Protein AF-A0A3B8M1T8-F1 (afdb_monomer)

Structure (mmCIF, N/CA/C/O backbone):
data_AF-A0A3B8M1T8-F1
#
_entry.id   AF-A0A3B8M1T8-F1
#
loop_
_atom_site.group_PDB
_atom_site.id
_atom_site.type_symbol
_atom_site.label_atom_id
_atom_site.label_alt_id
_atom_site.label_comp_id
_atom_site.label_asym_id
_atom_site.label_entity_id
_atom_site.label_seq_id
_atom_site.pdbx_PDB_ins_code
_atom_site.Cartn_x
_atom_site.Cartn_y
_atom_site.Cartn_z
_atom_site.occupancy
_atom_site.B_iso_or_equiv
_atom_site.auth_seq_id
_atom_site.auth_comp_id
_atom_site.auth_asym_id
_atom_site.auth_atom_id
_atom_site.pdbx_PDB_model_num
ATOM 1 N N . MET A 1 1 ? -11.636 -14.571 13.998 1.00 61.06 1 MET A N 1
ATOM 2 C CA . MET A 1 1 ? -11.343 -14.311 12.572 1.00 61.06 1 MET A CA 1
ATOM 3 C C . MET A 1 1 ? -11.255 -12.801 12.410 1.00 61.06 1 MET A C 1
ATOM 5 O O . MET A 1 1 ? -12.157 -12.134 12.899 1.00 61.06 1 MET A O 1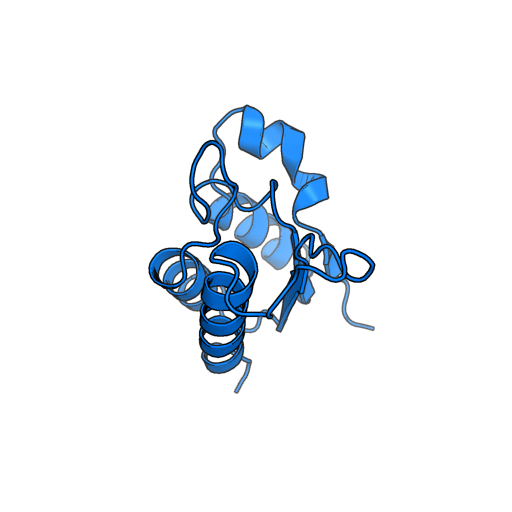
ATOM 9 N N . ARG A 1 2 ? -10.166 -12.255 11.854 1.00 82.12 2 ARG A N 1
ATOM 10 C CA . ARG A 1 2 ? -10.067 -10.812 11.571 1.00 82.12 2 ARG A CA 1
ATOM 11 C C . ARG A 1 2 ? -10.676 -10.559 10.194 1.00 82.12 2 ARG A C 1
ATOM 13 O O . ARG A 1 2 ? -10.279 -11.225 9.243 1.00 82.12 2 ARG A O 1
ATOM 20 N N . ALA A 1 3 ? -11.658 -9.667 10.106 1.00 91.31 3 ALA A N 1
ATOM 21 C CA . ALA A 1 3 ? -12.220 -9.269 8.821 1.00 91.31 3 ALA A CA 1
ATOM 22 C C . ALA A 1 3 ? -11.220 -8.364 8.094 1.00 91.31 3 ALA A C 1
ATOM 24 O O . ALA A 1 3 ? -10.653 -7.452 8.707 1.00 91.31 3 ALA A O 1
ATOM 25 N N . GLY A 1 4 ? -11.013 -8.635 6.806 1.00 95.25 4 GLY A N 1
ATOM 26 C CA . GLY A 1 4 ? -10.151 -7.841 5.943 1.00 95.25 4 GLY A CA 1
ATOM 27 C C . GLY A 1 4 ? -10.897 -7.248 4.757 1.00 95.25 4 GLY A C 1
ATOM 28 O O . GLY A 1 4 ? -11.968 -7.734 4.390 1.00 95.25 4 GLY A O 1
ATOM 29 N N . ILE A 1 5 ? -10.333 -6.191 4.182 1.00 97.12 5 ILE A N 1
ATOM 30 C CA . ILE A 1 5 ? -10.823 -5.554 2.959 1.00 97.12 5 ILE A CA 1
ATOM 31 C C . ILE A 1 5 ? -9.646 -5.215 2.044 1.00 97.12 5 ILE A C 1
ATOM 33 O O . ILE A 1 5 ? -8.541 -4.935 2.509 1.00 97.12 5 ILE A O 1
ATOM 37 N N . VAL A 1 6 ? -9.893 -5.262 0.739 1.00 98.06 6 VAL A N 1
ATOM 38 C CA . VAL A 1 6 ? -8.912 -4.942 -0.299 1.00 98.06 6 VAL A CA 1
ATOM 39 C C . VAL A 1 6 ? -9.215 -3.549 -0.847 1.00 98.06 6 VAL A C 1
ATOM 41 O O . VAL A 1 6 ? -10.380 -3.213 -1.072 1.00 98.06 6 VAL A O 1
ATOM 44 N N . SER A 1 7 ? -8.192 -2.728 -1.086 1.00 98.06 7 SER A N 1
ATOM 45 C CA . SER A 1 7 ? -8.379 -1.325 -1.485 1.00 98.06 7 SER A CA 1
ATOM 46 C C . SER A 1 7 ? -9.092 -1.151 -2.833 1.00 98.06 7 SER A C 1
ATOM 48 O O . SER A 1 7 ? -9.706 -0.112 -3.074 1.00 98.06 7 SER A O 1
ATOM 50 N N . ASN A 1 8 ? -9.119 -2.178 -3.690 1.00 97.38 8 ASN A N 1
ATOM 51 C CA . ASN A 1 8 ? -9.902 -2.154 -4.930 1.00 97.38 8 ASN A CA 1
ATOM 52 C C . ASN A 1 8 ? -11.421 -2.097 -4.704 1.00 97.38 8 ASN A C 1
ATOM 54 O O . ASN A 1 8 ? -12.141 -1.618 -5.580 1.00 97.38 8 ASN A O 1
ATOM 58 N N . CYS A 1 9 ? -11.920 -2.504 -3.533 1.00 97.56 9 CYS A N 1
ATOM 59 C CA . CYS A 1 9 ? -13.317 -2.302 -3.153 1.00 97.56 9 CYS A CA 1
ATOM 60 C C . CYS A 1 9 ? -13.688 -0.813 -3.072 1.00 97.56 9 CYS A C 1
ATOM 62 O O . CYS A 1 9 ? -14.869 -0.482 -3.143 1.00 97.56 9 CYS A O 1
ATOM 64 N N . PHE A 1 10 ? -12.698 0.077 -2.949 1.00 97.62 10 PHE A N 1
ATOM 65 C CA . PHE A 1 10 ? -12.897 1.521 -2.883 1.00 97.62 10 PHE A CA 1
ATOM 66 C C . PHE A 1 10 ? -12.687 2.238 -4.220 1.00 97.62 10 PHE A C 1
ATOM 68 O O . PHE A 1 10 ? -12.705 3.468 -4.255 1.00 97.62 10 PHE A O 1
ATOM 75 N N . LYS A 1 11 ? -12.475 1.512 -5.328 1.00 96.81 11 LYS A N 1
ATOM 76 C CA . LYS A 1 11 ? -12.056 2.122 -6.601 1.00 96.81 11 LYS A CA 1
ATOM 77 C C . LYS A 1 11 ? -12.990 3.238 -7.068 1.00 96.81 11 LYS A C 1
ATOM 79 O O . LYS A 1 11 ? -12.516 4.301 -7.444 1.00 96.81 11 LYS A O 1
ATOM 84 N N . SER A 1 12 ? -14.305 3.040 -6.974 1.00 97.56 12 SER A N 1
ATOM 85 C CA . SER A 1 12 ? -15.283 4.070 -7.349 1.00 97.56 12 SER A CA 1
ATOM 86 C C . SER A 1 12 ? -15.191 5.345 -6.504 1.00 97.56 12 SER A C 1
ATOM 88 O O . SER A 1 12 ? -15.427 6.431 -7.017 1.00 97.56 12 SER A O 1
ATOM 90 N N . GLN A 1 13 ? -14.860 5.224 -5.218 1.00 98.12 13 GLN A N 1
ATOM 91 C CA . GLN A 1 13 ? -14.726 6.350 -4.295 1.00 98.12 13 GLN A CA 1
ATOM 92 C C . GLN A 1 13 ? -13.402 7.080 -4.523 1.00 98.12 13 GLN A C 1
ATOM 94 O O . GLN A 1 13 ? -13.383 8.307 -4.563 1.00 98.12 13 GLN A O 1
ATOM 99 N N . LEU A 1 14 ? -12.320 6.328 -4.749 1.00 97.12 14 LEU A N 1
ATOM 100 C CA . LEU A 1 14 ? -11.023 6.880 -5.145 1.00 97.12 14 LEU A CA 1
ATOM 101 C C . LEU A 1 14 ? -11.145 7.668 -6.459 1.00 97.12 14 LEU A C 1
ATOM 103 O O . LEU A 1 14 ? -10.665 8.794 -6.548 1.00 97.12 14 LEU A O 1
ATOM 107 N N . ASP A 1 15 ? -11.871 7.130 -7.444 1.00 95.38 15 ASP A N 1
ATOM 108 C CA . ASP A 1 15 ? -12.133 7.806 -8.723 1.00 95.38 15 ASP A CA 1
ATOM 109 C C . ASP A 1 15 ? -13.017 9.051 -8.573 1.00 95.38 15 ASP A C 1
ATOM 111 O O . ASP A 1 15 ? -12.922 9.983 -9.371 1.00 95.38 15 ASP A O 1
ATOM 115 N N . ALA A 1 16 ? -13.854 9.091 -7.534 1.00 96.81 16 ALA A N 1
ATOM 116 C CA . ALA A 1 16 ? -14.635 10.266 -7.158 1.00 96.81 16 ALA A CA 1
ATOM 117 C C . ALA A 1 16 ? -13.831 11.294 -6.330 1.00 96.81 16 ALA A C 1
ATOM 119 O O . ALA A 1 16 ? -14.369 12.347 -5.986 1.00 96.81 16 ALA A O 1
ATOM 120 N N . GLY A 1 17 ? -12.558 11.014 -6.025 1.00 95.50 17 GLY A N 1
ATOM 121 C CA . GLY A 1 17 ? -11.657 11.906 -5.294 1.00 95.50 17 GLY A CA 1
ATOM 122 C C . GLY A 1 17 ? -11.677 11.747 -3.770 1.00 95.50 17 GLY A C 1
ATOM 123 O O . GLY A 1 17 ? -11.113 12.592 -3.074 1.00 95.50 17 GLY A O 1
ATOM 124 N N . GLU A 1 18 ? -12.306 10.701 -3.225 1.00 97.31 18 GLU A N 1
ATOM 125 C CA . GLU A 1 18 ? -12.156 10.381 -1.800 1.00 97.31 18 GLU A CA 1
ATOM 126 C C . GLU A 1 18 ? -10.725 9.907 -1.503 1.00 97.31 18 GLU A C 1
ATOM 128 O O . GLU A 1 18 ? -10.119 9.176 -2.287 1.00 97.31 18 GLU A O 1
ATOM 133 N N . SER A 1 19 ? -10.178 10.293 -0.347 1.00 96.06 19 SER A N 1
ATOM 134 C CA . SER A 1 19 ? -8.843 9.849 0.061 1.00 96.06 19 SER A CA 1
ATOM 135 C C . SER A 1 19 ? -8.858 8.415 0.585 1.00 96.06 19 SER A C 1
ATOM 137 O O . SER A 1 19 ? -9.784 7.993 1.287 1.00 96.06 19 SER A O 1
ATOM 139 N N . LEU A 1 20 ? -7.779 7.676 0.313 1.00 96.50 20 LEU A N 1
ATOM 140 C CA . LEU A 1 20 ? -7.622 6.301 0.785 1.00 96.50 20 LEU A CA 1
ATOM 141 C C . LEU A 1 20 ? -7.663 6.213 2.322 1.00 96.50 20 LEU A C 1
ATOM 143 O O . LEU A 1 20 ? -8.305 5.318 2.869 1.00 96.50 20 LEU A O 1
ATOM 147 N N . ALA A 1 21 ? -7.057 7.177 3.021 1.00 95.38 21 ALA A N 1
ATOM 148 C CA . ALA A 1 21 ? -7.079 7.246 4.483 1.00 95.38 21 ALA A CA 1
ATOM 149 C C . ALA A 1 21 ? -8.504 7.366 5.054 1.00 95.38 21 ALA A C 1
ATOM 151 O O . ALA A 1 21 ? -8.845 6.676 6.013 1.00 95.38 21 ALA A O 1
ATOM 152 N N . SER A 1 22 ? -9.368 8.184 4.439 1.00 95.75 22 SER A N 1
ATOM 153 C CA . SER A 1 22 ? -10.773 8.318 4.856 1.00 95.75 22 SER A CA 1
ATOM 154 C C . SER A 1 22 ? -11.537 6.998 4.696 1.00 95.75 22 SER A C 1
ATOM 156 O O . SER A 1 22 ? -12.272 6.567 5.588 1.00 95.75 22 SER A O 1
ATOM 158 N N . LEU A 1 23 ? -11.326 6.317 3.568 1.00 97.44 23 LEU A N 1
ATOM 159 C CA . LEU A 1 23 ? -11.977 5.047 3.245 1.00 97.44 23 LEU A CA 1
ATOM 160 C C . LEU A 1 23 ? -11.546 3.926 4.195 1.00 97.44 23 LEU A C 1
ATOM 162 O O . LEU A 1 23 ? -12.393 3.193 4.711 1.00 97.44 23 LEU A O 1
ATOM 166 N N . ILE A 1 24 ? -10.248 3.837 4.489 1.00 96.31 24 ILE A N 1
ATOM 167 C CA . ILE A 1 24 ? -9.716 2.882 5.462 1.00 96.31 24 ILE A CA 1
ATOM 168 C C . ILE A 1 24 ? -10.210 3.218 6.868 1.00 96.31 24 ILE A C 1
ATOM 170 O O . ILE A 1 24 ? -10.668 2.314 7.558 1.00 96.31 24 ILE A O 1
ATOM 174 N N . GLY A 1 25 ? -10.233 4.491 7.272 1.00 95.19 25 GLY A N 1
ATOM 175 C CA . GLY A 1 25 ? -10.791 4.912 8.562 1.00 95.19 25 GLY A CA 1
ATOM 176 C C . GLY A 1 25 ? -12.259 4.504 8.750 1.00 95.19 25 GLY A C 1
ATOM 177 O O . GLY A 1 25 ? -12.675 4.090 9.832 1.00 95.19 25 GLY A O 1
ATOM 178 N N . ARG A 1 26 ? -13.061 4.543 7.680 1.00 96.12 26 ARG A N 1
ATOM 179 C CA . ARG A 1 26 ? -14.439 4.023 7.699 1.00 96.12 26 ARG A CA 1
ATOM 180 C C . ARG A 1 26 ? -14.472 2.499 7.810 1.00 96.12 26 ARG A C 1
ATOM 182 O O . ARG A 1 26 ? -15.285 1.968 8.562 1.00 96.12 26 ARG A O 1
ATOM 189 N N . ALA A 1 27 ? -13.599 1.793 7.095 1.00 95.69 27 ALA A N 1
ATOM 190 C CA . ALA A 1 27 ? -13.504 0.339 7.191 1.00 95.69 27 ALA A CA 1
ATOM 191 C C . ALA A 1 27 ? -13.077 -0.110 8.601 1.00 95.69 27 ALA A C 1
ATOM 193 O O . ALA A 1 27 ? -13.690 -1.009 9.179 1.00 95.69 27 ALA A O 1
ATOM 194 N N . THR A 1 28 ? -12.097 0.552 9.211 1.00 94.44 28 THR A N 1
ATOM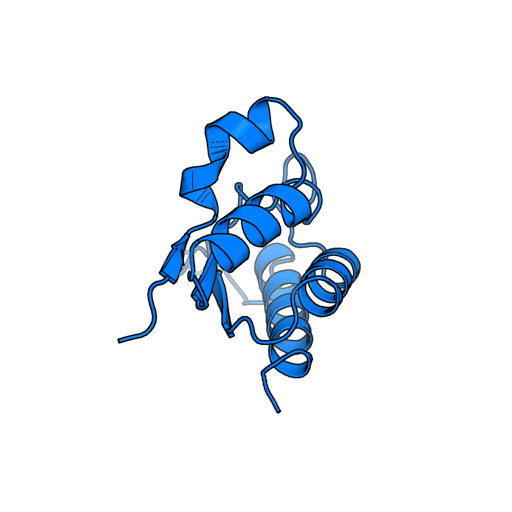 195 C CA . THR A 1 28 ? -11.667 0.242 10.581 1.00 94.44 28 THR A CA 1
ATOM 196 C C . THR A 1 28 ? -12.770 0.523 11.598 1.00 94.44 28 THR A C 1
ATOM 198 O O . THR A 1 28 ? -13.010 -0.311 12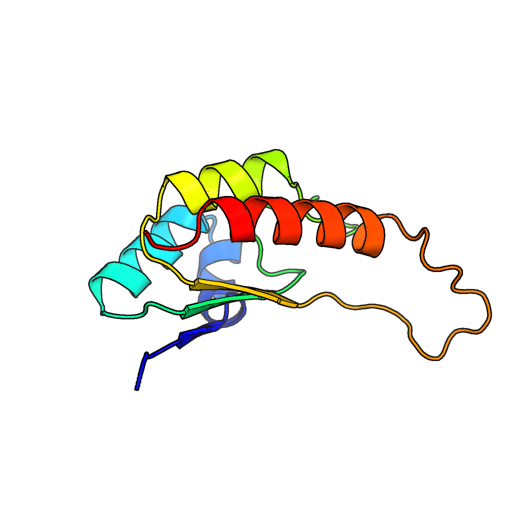.470 1.00 94.44 28 THR A O 1
ATOM 201 N N . ALA A 1 29 ? -13.539 1.606 11.429 1.00 94.19 29 ALA A N 1
ATOM 202 C CA . ALA A 1 29 ? -14.736 1.872 12.233 1.00 94.19 29 ALA A CA 1
ATOM 203 C C . ALA A 1 29 ? -15.825 0.786 12.085 1.00 94.19 29 ALA A C 1
ATOM 205 O O . ALA A 1 29 ? -16.593 0.548 13.016 1.00 94.19 29 ALA A O 1
ATOM 206 N N . CYS A 1 30 ? -15.874 0.088 10.946 1.00 94.19 30 CYS A N 1
ATOM 207 C CA . CYS A 1 30 ? -16.741 -1.073 10.722 1.00 94.19 30 CYS A CA 1
ATOM 208 C C . CYS A 1 30 ? -16.143 -2.408 11.215 1.00 94.19 30 CYS A C 1
ATOM 210 O O . CYS A 1 30 ? -16.765 -3.454 11.032 1.00 94.19 30 CYS A O 1
ATOM 212 N N . GLY A 1 31 ? -14.964 -2.396 11.846 1.00 94.12 31 GLY A N 1
ATOM 213 C CA . GLY A 1 31 ? -14.320 -3.578 12.425 1.00 94.12 31 GLY A CA 1
ATOM 214 C C . GLY A 1 31 ? -13.358 -4.324 11.493 1.00 94.12 31 GLY A C 1
ATOM 215 O O . GLY A 1 31 ? -12.872 -5.400 11.858 1.00 94.12 31 GLY A O 1
ATOM 216 N N . PHE A 1 32 ? -13.050 -3.781 10.312 1.00 95.75 32 PHE A N 1
ATOM 217 C CA . PHE A 1 32 ? -11.997 -4.330 9.455 1.00 95.75 32 PHE A CA 1
ATOM 218 C C . PHE A 1 32 ? -10.622 -3.991 10.043 1.00 95.75 32 PHE A C 1
ATOM 220 O O . PHE A 1 32 ? -10.324 -2.838 10.327 1.00 95.75 32 PHE A O 1
ATOM 227 N N . SER A 1 33 ? -9.780 -5.003 10.245 1.00 93.75 33 SER A N 1
ATOM 228 C CA . SER A 1 33 ? -8.457 -4.853 10.889 1.00 93.75 33 SER A CA 1
ATOM 229 C C . SER A 1 33 ? -7.305 -5.375 10.032 1.00 93.75 33 SER A C 1
ATOM 231 O O . SER A 1 33 ? -6.152 -5.340 10.456 1.00 93.75 33 SER A O 1
ATOM 233 N N . VAL A 1 34 ? -7.611 -5.862 8.829 1.00 95.81 34 VAL A N 1
ATOM 234 C CA . VAL A 1 34 ? -6.638 -6.298 7.826 1.00 95.81 34 VAL A CA 1
ATOM 235 C C . VAL A 1 34 ? -6.937 -5.545 6.534 1.00 95.81 34 VAL A C 1
ATOM 237 O O . VAL A 1 34 ? -8.058 -5.622 6.033 1.00 95.81 34 VAL A O 1
ATOM 240 N N . ILE A 1 35 ? -5.966 -4.805 6.010 1.00 96.94 35 ILE A N 1
ATOM 241 C CA . ILE A 1 35 ? -6.118 -4.013 4.790 1.00 96.94 35 ILE A CA 1
ATOM 242 C C . ILE A 1 35 ? -5.082 -4.483 3.773 1.00 96.94 35 ILE A C 1
ATOM 244 O O . ILE A 1 35 ? -3.883 -4.313 3.984 1.00 96.94 35 ILE A O 1
ATOM 248 N N . GLU A 1 36 ? -5.553 -5.056 2.666 1.00 97.56 36 GLU A N 1
ATOM 249 C CA . GLU A 1 36 ? -4.715 -5.303 1.491 1.00 97.56 36 GLU A CA 1
ATOM 250 C C . GLU A 1 36 ? -4.754 -4.062 0.599 1.00 97.56 36 GLU A C 1
ATOM 252 O O . GLU A 1 36 ? -5.796 -3.685 0.057 1.00 97.56 36 GLU A O 1
ATOM 257 N N . LEU A 1 37 ? -3.605 -3.423 0.440 1.00 97.88 37 LEU A N 1
ATOM 258 C CA . LEU A 1 37 ? -3.389 -2.335 -0.495 1.00 97.88 37 LEU A CA 1
ATOM 259 C C . LEU A 1 37 ? -3.060 -2.919 -1.867 1.00 97.88 37 LEU A C 1
ATOM 261 O O . LEU A 1 37 ? -2.125 -3.700 -2.005 1.00 97.88 37 LEU A O 1
ATOM 265 N N . ARG A 1 38 ? -3.821 -2.550 -2.896 1.00 97.75 38 ARG A N 1
ATOM 266 C CA . ARG A 1 38 ? -3.632 -3.044 -4.262 1.00 97.75 38 ARG A CA 1
ATOM 267 C C . ARG A 1 38 ? -3.187 -1.919 -5.186 1.00 97.75 38 ARG A C 1
ATOM 269 O O . ARG A 1 38 ? -3.843 -0.881 -5.233 1.00 97.75 38 ARG A O 1
ATOM 276 N N . GLN A 1 39 ? -2.118 -2.158 -5.944 1.00 96.44 39 GLN A N 1
ATOM 277 C CA . GLN A 1 39 ? -1.648 -1.251 -6.996 1.00 96.44 39 GLN A CA 1
ATOM 278 C C . GLN A 1 39 ? -2.794 -0.841 -7.937 1.00 96.44 39 GLN A C 1
ATOM 280 O O . GLN A 1 39 ? -3.624 -1.671 -8.322 1.00 96.44 39 GLN A O 1
ATOM 285 N N . GLY A 1 40 ? -2.846 0.440 -8.297 1.00 96.44 40 GLY A N 1
ATOM 286 C CA . GLY A 1 40 ? -3.938 1.059 -9.052 1.00 96.44 40 GLY A CA 1
ATOM 287 C C . GLY A 1 40 ? -5.158 1.429 -8.205 1.00 96.44 40 GLY A C 1
ATOM 288 O O . GLY A 1 40 ? -6.156 1.923 -8.736 1.00 96.44 40 GLY A O 1
ATOM 289 N N . CYS A 1 41 ? -5.118 1.133 -6.905 1.00 97.44 41 CYS A N 1
ATOM 290 C CA . CYS A 1 41 ? -6.137 1.454 -5.912 1.00 97.44 41 CYS A CA 1
ATOM 291 C C . CYS A 1 41 ? -5.487 2.007 -4.629 1.00 97.44 41 CYS A C 1
ATOM 293 O O . CYS A 1 41 ? -5.979 1.735 -3.530 1.00 97.44 41 CYS A O 1
ATOM 295 N N . LEU A 1 42 ? -4.372 2.739 -4.752 1.00 97.25 42 LEU A N 1
ATOM 296 C CA . LEU A 1 42 ? -3.675 3.375 -3.625 1.00 97.25 42 LEU A CA 1
ATOM 297 C C . LEU A 1 42 ? -4.040 4.858 -3.458 1.00 97.25 42 LEU A C 1
ATOM 299 O O . LEU A 1 42 ? -3.624 5.497 -2.493 1.00 97.25 42 LEU A O 1
ATOM 303 N N . GLY A 1 43 ? -4.856 5.401 -4.365 1.00 95.44 43 GLY A N 1
ATOM 304 C CA . GLY A 1 43 ? -5.275 6.797 -4.325 1.00 95.44 43 GLY A CA 1
ATOM 305 C C . GLY A 1 43 ? -4.074 7.717 -4.485 1.00 95.44 43 GLY A C 1
ATOM 306 O O . GLY A 1 43 ? -3.364 7.647 -5.481 1.00 95.44 43 GLY A O 1
ATOM 307 N N . ASP A 1 44 ? -3.838 8.569 -3.494 1.00 94.12 44 ASP A N 1
ATOM 308 C CA . ASP A 1 44 ? -2.678 9.449 -3.474 1.00 94.12 44 ASP A CA 1
ATOM 309 C C . ASP A 1 44 ? -1.390 8.747 -3.013 1.00 94.12 44 ASP A C 1
ATOM 311 O O . ASP A 1 44 ? -0.322 9.332 -3.130 1.00 94.12 44 ASP A O 1
ATOM 315 N N . GLY A 1 45 ? -1.470 7.498 -2.541 1.00 96.38 45 GLY A N 1
ATOM 316 C CA . GLY A 1 45 ? -0.329 6.656 -2.169 1.00 96.38 45 GLY A CA 1
ATOM 317 C C . GLY A 1 45 ? 0.416 6.012 -3.345 1.00 96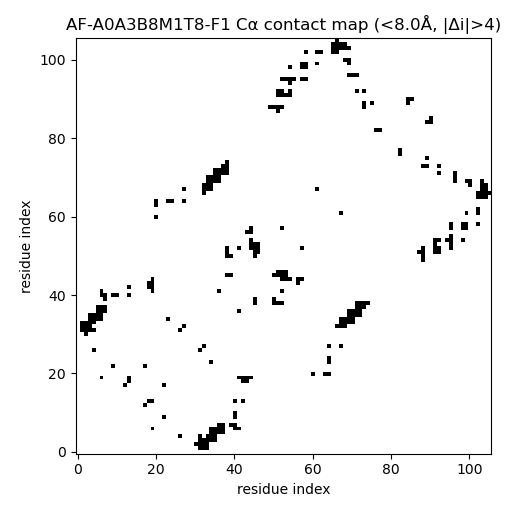.38 45 GLY A C 1
ATOM 318 O O . GLY A 1 45 ? 1.246 5.133 -3.118 1.00 96.38 45 GLY A O 1
ATOM 319 N N . GLU A 1 46 ? 0.123 6.401 -4.587 1.00 96.75 46 GLU A N 1
ATOM 320 C CA . GLU A 1 46 ? 0.873 5.992 -5.779 1.00 96.75 46 GLU A CA 1
ATOM 321 C C . GLU A 1 46 ? 0.922 7.097 -6.842 1.00 96.75 46 GLU A C 1
ATOM 323 O O . GLU A 1 46 ? 0.105 8.020 -6.851 1.00 96.75 46 GLU A O 1
ATOM 328 N N . SER A 1 47 ? 1.892 7.010 -7.753 1.00 95.06 47 SER A N 1
ATOM 329 C CA . SER A 1 47 ? 2.011 7.945 -8.871 1.00 95.06 47 SER A CA 1
ATOM 330 C C . SER A 1 47 ? 0.870 7.787 -9.881 1.00 95.06 47 SER A C 1
ATOM 332 O O . SER A 1 47 ? 0.392 6.684 -10.162 1.00 95.06 47 SER A O 1
ATOM 334 N N . SER A 1 48 ? 0.455 8.897 -10.497 1.00 85.75 48 SER A N 1
ATOM 335 C CA . SER A 1 48 ? -0.451 8.842 -11.641 1.00 85.75 48 SER A CA 1
ATOM 336 C C . SER A 1 48 ? 0.293 8.316 -12.875 1.00 85.75 48 SER A C 1
ATOM 338 O O . SER A 1 48 ? 1.360 8.809 -13.237 1.00 85.75 48 SER A O 1
ATOM 340 N N . GLY A 1 49 ? -0.266 7.298 -13.532 1.00 87.38 49 GLY A N 1
ATOM 341 C CA . GLY A 1 49 ? 0.313 6.689 -14.733 1.00 87.38 49 GLY A CA 1
ATOM 342 C C . GLY A 1 49 ? 0.996 5.356 -14.451 1.00 87.38 49 GLY A C 1
ATOM 343 O O . GLY A 1 49 ? 0.376 4.317 -14.644 1.00 87.38 49 GLY A O 1
ATOM 344 N N . GLU A 1 50 ? 2.253 5.380 -14.008 1.00 86.56 50 GLU A N 1
ATOM 345 C CA . GLU A 1 50 ? 3.055 4.163 -13.780 1.00 86.56 50 GLU A CA 1
ATOM 346 C C . GLU A 1 50 ? 2.627 3.365 -12.537 1.00 86.56 50 GLU A C 1
ATOM 348 O O . GLU A 1 50 ? 3.055 2.224 -12.368 1.00 86.56 50 GLU A O 1
ATOM 353 N N . LEU A 1 51 ? 1.752 3.934 -11.693 1.00 94.38 51 LEU A N 1
ATOM 354 C CA . LEU A 1 51 ? 1.216 3.296 -10.484 1.00 94.38 51 LEU A CA 1
ATOM 355 C C . LEU A 1 51 ? 2.335 2.830 -9.543 1.00 94.38 51 LEU A C 1
ATOM 357 O O . LEU A 1 51 ? 2.323 1.707 -9.034 1.00 94.38 51 LEU A O 1
ATOM 361 N N . VAL A 1 52 ? 3.343 3.686 -9.364 1.00 96.38 52 VAL A N 1
ATOM 362 C CA . VAL A 1 52 ? 4.477 3.432 -8.472 1.00 96.38 52 VAL A CA 1
ATOM 363 C C . VAL A 1 52 ? 4.045 3.782 -7.049 1.00 96.38 52 VAL A C 1
ATOM 365 O O . VAL A 1 52 ? 3.672 4.936 -6.827 1.00 96.38 52 VAL A O 1
ATOM 368 N N . PRO A 1 53 ? 4.093 2.844 -6.083 1.00 97.31 53 PRO A N 1
ATOM 369 C CA . PRO A 1 53 ? 3.781 3.140 -4.687 1.00 97.31 53 PRO A CA 1
ATOM 370 C C . PRO A 1 53 ? 4.659 4.265 -4.129 1.00 97.31 53 PRO A C 1
ATOM 372 O O . PRO A 1 53 ? 5.854 4.312 -4.411 1.00 97.31 53 PRO A O 1
ATOM 375 N N . ASP A 1 54 ? 4.087 5.134 -3.300 1.00 97.25 54 ASP A N 1
ATOM 376 C CA . ASP A 1 54 ? 4.803 6.196 -2.587 1.00 97.25 54 ASP A CA 1
ATOM 377 C C . ASP A 1 54 ? 5.063 5.751 -1.133 1.00 97.25 54 ASP A C 1
ATOM 379 O O . ASP A 1 54 ? 4.125 5.687 -0.330 1.00 97.25 54 ASP A O 1
ATOM 383 N N . PRO A 1 55 ? 6.310 5.400 -0.758 1.00 96.56 55 PRO A N 1
ATOM 384 C CA . PRO A 1 55 ? 6.606 4.920 0.587 1.00 96.56 55 PRO A CA 1
ATOM 385 C C . PRO A 1 55 ? 6.312 5.932 1.697 1.00 96.56 55 PRO A C 1
ATOM 387 O O . PRO A 1 55 ? 5.871 5.511 2.763 1.00 96.56 55 PRO A O 1
ATOM 390 N N . ASP A 1 56 ? 6.532 7.229 1.463 1.00 96.06 56 ASP A N 1
ATOM 391 C CA . ASP A 1 56 ? 6.359 8.267 2.489 1.00 96.06 56 ASP A CA 1
ATOM 392 C C . ASP A 1 56 ? 4.863 8.476 2.786 1.00 96.06 56 ASP A C 1
ATOM 394 O O . ASP A 1 56 ? 4.436 8.590 3.941 1.00 96.06 56 ASP A O 1
ATOM 398 N N . ARG A 1 57 ? 4.029 8.458 1.741 1.00 96.44 57 ARG A N 1
ATOM 399 C CA . ARG A 1 57 ? 2.570 8.561 1.894 1.00 96.44 57 ARG A CA 1
ATOM 400 C C . ARG A 1 57 ? 1.950 7.311 2.496 1.00 96.44 57 ARG A C 1
ATOM 402 O O . ARG A 1 57 ? 1.042 7.421 3.318 1.00 96.44 57 ARG A O 1
ATOM 409 N N . LEU A 1 58 ? 2.424 6.129 2.107 1.00 96.94 58 LEU A N 1
ATOM 410 C CA . LEU A 1 58 ? 1.933 4.869 2.667 1.00 96.94 58 LEU A CA 1
ATOM 411 C C . LEU A 1 58 ? 2.341 4.695 4.137 1.00 96.94 58 LEU A C 1
ATOM 413 O O . LEU A 1 58 ? 1.558 4.173 4.926 1.00 96.94 58 LEU A O 1
ATOM 417 N N . GLU A 1 59 ? 3.512 5.189 4.533 1.00 95.50 59 GLU A N 1
ATOM 418 C CA . GLU A 1 59 ? 3.912 5.282 5.941 1.00 95.50 59 GLU A CA 1
ATOM 419 C C . GLU A 1 59 ? 2.978 6.213 6.726 1.00 95.50 59 GLU A C 1
ATOM 421 O O . GLU A 1 59 ? 2.389 5.792 7.722 1.00 95.50 59 GLU A O 1
ATOM 426 N N . SER A 1 60 ? 2.726 7.420 6.208 1.00 94.75 60 SER A N 1
ATOM 427 C CA . SER A 1 60 ? 1.782 8.375 6.812 1.00 94.75 60 SER A CA 1
ATOM 428 C C . SER A 1 60 ? 0.364 7.793 6.948 1.00 94.75 60 SER A C 1
ATOM 430 O O . SER A 1 60 ? -0.336 8.026 7.937 1.00 94.75 60 SER A O 1
ATOM 432 N N . LEU A 1 61 ? -0.077 6.999 5.964 1.00 94.94 61 LEU A N 1
ATOM 433 C CA . LEU A 1 61 ? -1.344 6.272 6.024 1.00 94.94 61 LEU A CA 1
ATOM 434 C C . LEU A 1 61 ? -1.361 5.280 7.193 1.00 94.94 61 LEU A C 1
ATOM 436 O O . LEU A 1 61 ? -2.345 5.236 7.935 1.00 94.94 61 LEU A O 1
ATOM 440 N N . ALA A 1 62 ? -0.294 4.504 7.379 1.00 93.75 62 ALA A N 1
ATOM 441 C CA . ALA A 1 62 ? -0.233 3.532 8.460 1.00 93.75 62 ALA A CA 1
ATOM 442 C C . ALA A 1 62 ? -0.200 4.185 9.845 1.00 93.75 62 ALA A C 1
ATOM 444 O O . ALA A 1 62 ? -0.911 3.731 10.742 1.00 93.75 62 ALA A O 1
ATOM 445 N N . GLU A 1 63 ? 0.524 5.294 9.999 1.00 92.44 63 GLU A N 1
ATOM 446 C CA . GLU A 1 63 ? 0.513 6.101 11.225 1.00 92.44 63 GLU A CA 1
ATOM 447 C C . GLU A 1 63 ? -0.896 6.613 11.570 1.00 92.44 63 GLU A C 1
ATOM 449 O O . GLU A 1 63 ? -1.287 6.647 12.738 1.00 92.44 63 GLU A O 1
ATOM 454 N N . SER A 1 64 ? -1.696 6.962 10.555 1.00 90.69 64 SER A N 1
ATOM 455 C CA . SER A 1 64 ? -3.076 7.435 10.738 1.00 90.69 64 SER A CA 1
ATOM 456 C C . SER A 1 64 ? -4.081 6.335 11.116 1.00 90.69 64 SER A C 1
ATOM 458 O O . SER A 1 64 ? -5.197 6.637 11.543 1.00 90.69 64 SER A O 1
ATOM 460 N N . CYS A 1 65 ? -3.706 5.063 10.962 1.00 89.62 65 CYS A N 1
ATOM 461 C CA . CYS A 1 65 ? -4.581 3.903 11.125 1.00 89.62 65 CYS A CA 1
ATOM 462 C C . CYS A 1 65 ? -3.947 2.854 12.067 1.00 89.62 65 CYS A C 1
ATOM 464 O O . CYS A 1 65 ? -3.652 1.732 11.640 1.00 89.62 65 CYS A O 1
ATOM 466 N N . PRO A 1 66 ? -3.739 3.182 13.359 1.00 87.69 66 PRO A N 1
ATOM 467 C CA . PRO A 1 66 ? -3.057 2.296 14.296 1.00 87.69 66 PRO A CA 1
ATOM 468 C C . PRO A 1 66 ? -3.826 0.987 14.523 1.00 87.69 66 PRO A C 1
ATOM 470 O O . PRO A 1 66 ? -5.056 0.965 14.596 1.00 87.69 66 PRO A O 1
ATOM 473 N N . GLY A 1 67 ? -3.090 -0.117 14.680 1.00 86.62 67 GLY A N 1
ATOM 474 C CA . GLY A 1 67 ? -3.663 -1.444 14.942 1.00 86.62 67 GLY A CA 1
ATOM 475 C C . GLY A 1 67 ? -4.193 -2.176 13.703 1.00 86.62 67 GLY A C 1
ATOM 476 O O . GLY A 1 67 ? -4.716 -3.286 13.829 1.00 86.62 67 GLY A O 1
ATOM 477 N N . VAL A 1 68 ? -4.036 -1.589 12.514 1.00 92.19 68 VAL A N 1
ATOM 478 C CA . VAL A 1 68 ? -4.296 -2.250 11.234 1.00 92.19 68 VAL A CA 1
ATOM 479 C C . VAL A 1 68 ? -3.127 -3.156 10.856 1.00 92.19 68 VAL A C 1
ATOM 481 O O . VAL A 1 68 ? -1.960 -2.810 11.015 1.00 92.19 68 VAL A O 1
ATOM 484 N N . CYS A 1 69 ? -3.448 -4.338 10.336 1.00 93.56 69 CYS A N 1
ATOM 485 C CA . CYS A 1 69 ? -2.492 -5.210 9.672 1.00 93.56 69 CYS A CA 1
ATOM 486 C C . CYS A 1 69 ? -2.500 -4.921 8.169 1.00 93.56 69 CYS A C 1
ATOM 488 O O . CYS A 1 69 ? -3.563 -4.930 7.546 1.00 93.56 69 CYS A O 1
ATOM 490 N N . TRP A 1 70 ? -1.320 -4.675 7.612 1.00 95.31 70 TRP A N 1
ATOM 491 C CA . TRP A 1 70 ? -1.145 -4.248 6.229 1.00 95.31 70 TRP A CA 1
ATOM 492 C C . TRP A 1 70 ? -0.651 -5.390 5.346 1.00 95.31 70 TRP A C 1
ATOM 494 O O . TRP A 1 70 ? 0.216 -6.163 5.753 1.00 95.31 70 TRP A O 1
ATOM 504 N N . ASP A 1 71 ? -1.171 -5.440 4.126 1.00 95.88 71 ASP A N 1
ATOM 505 C CA . ASP A 1 71 ? -0.623 -6.203 3.005 1.00 95.88 71 ASP A CA 1
ATOM 506 C C . ASP A 1 71 ? -0.511 -5.287 1.776 1.00 95.88 71 ASP A C 1
ATOM 508 O O . ASP A 1 71 ? -1.236 -4.293 1.678 1.00 95.88 71 ASP A O 1
ATOM 512 N N . LEU A 1 72 ? 0.402 -5.593 0.854 1.00 96.50 72 LEU A N 1
ATOM 513 C CA . LEU A 1 72 ? 0.619 -4.818 -0.369 1.00 96.50 72 LEU A CA 1
ATOM 514 C C . LEU A 1 72 ? 0.753 -5.748 -1.579 1.00 96.50 72 LEU A C 1
ATOM 516 O O . LEU A 1 72 ? 1.752 -6.447 -1.745 1.00 96.50 72 LEU A O 1
ATOM 520 N N . ALA A 1 73 ? -0.240 -5.692 -2.462 1.00 96.06 73 ALA A N 1
ATOM 521 C CA . ALA A 1 73 ? -0.317 -6.455 -3.696 1.00 96.06 73 ALA A CA 1
ATOM 522 C C . ALA A 1 73 ? 0.074 -5.593 -4.907 1.00 96.06 73 ALA A C 1
ATOM 524 O O . ALA A 1 73 ? -0.578 -4.592 -5.220 1.00 96.06 73 ALA A O 1
ATOM 525 N N . LEU A 1 74 ? 1.111 -6.028 -5.627 1.00 93.75 74 LEU A N 1
ATOM 526 C CA . LEU A 1 74 ? 1.670 -5.346 -6.799 1.00 93.75 74 LEU A CA 1
ATOM 527 C C . LEU A 1 74 ? 1.629 -6.259 -8.025 1.00 93.75 74 LEU A C 1
ATOM 529 O O . LEU A 1 74 ? 1.788 -7.477 -7.911 1.00 93.75 74 LEU A O 1
ATOM 533 N N . GLY A 1 75 ? 1.447 -5.670 -9.204 1.00 89.38 75 GLY A N 1
ATOM 534 C CA . GLY A 1 75 ? 1.652 -6.356 -10.471 1.00 89.38 75 GLY A CA 1
ATOM 535 C C . GLY A 1 75 ? 3.143 -6.435 -10.783 1.00 89.38 75 GLY A C 1
ATOM 536 O O . GLY A 1 75 ? 3.789 -5.410 -10.960 1.00 89.38 75 GLY A O 1
ATOM 537 N N . TYR A 1 76 ? 3.689 -7.647 -10.868 1.00 85.56 76 TYR A N 1
ATOM 538 C CA . TYR A 1 76 ? 5.081 -7.873 -11.258 1.00 85.56 76 TYR A CA 1
ATOM 539 C C . TYR A 1 76 ? 5.158 -8.948 -12.354 1.00 85.56 76 TYR A C 1
ATOM 541 O O . TYR A 1 76 ? 4.575 -10.026 -12.179 1.00 85.56 76 TYR A O 1
ATOM 549 N N . PRO A 1 77 ? 5.845 -8.695 -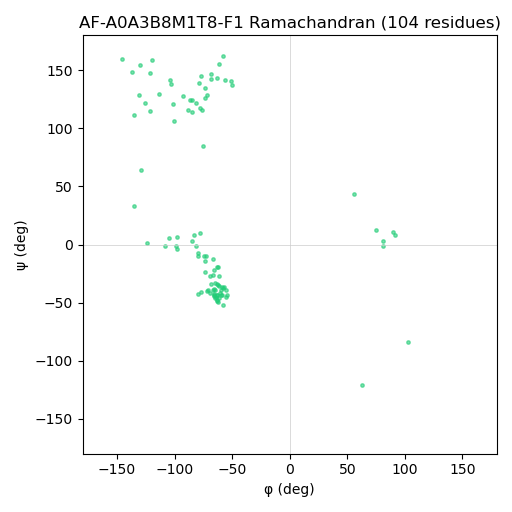13.484 1.00 83.69 77 PRO A N 1
ATOM 550 C CA . PRO A 1 77 ? 5.901 -9.624 -14.610 1.00 83.69 77 PRO A CA 1
ATOM 551 C C . PRO A 1 77 ? 6.837 -10.808 -14.312 1.00 83.69 77 PRO A C 1
ATOM 553 O O . PRO A 1 77 ? 7.999 -10.839 -14.694 1.00 83.69 77 PRO A O 1
ATOM 556 N N . CYS A 1 78 ? 6.323 -11.837 -13.639 1.00 79.62 78 CYS A N 1
ATOM 557 C CA . CYS A 1 78 ? 7.123 -12.986 -13.193 1.00 79.62 78 CYS A CA 1
ATOM 558 C C . CYS A 1 78 ? 7.538 -13.975 -14.301 1.00 79.62 78 CYS A C 1
ATOM 560 O O . CYS A 1 78 ? 8.347 -14.865 -14.043 1.00 79.62 78 CYS A O 1
ATOM 562 N N . PHE A 1 79 ? 6.997 -13.835 -15.515 1.00 84.19 79 PHE A N 1
ATOM 563 C CA . PHE A 1 79 ? 7.336 -14.675 -16.672 1.00 84.19 79 PHE A CA 1
ATOM 564 C C . PHE A 1 79 ? 8.152 -13.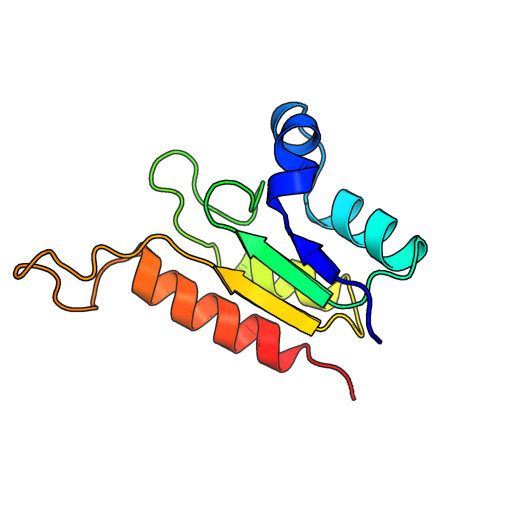947 -17.743 1.00 84.19 79 PHE A C 1
ATOM 566 O O . PHE A 1 79 ? 8.500 -14.565 -18.748 1.00 84.19 79 PHE A O 1
ATOM 573 N N . ASP A 1 80 ? 8.452 -12.661 -17.553 1.00 84.81 80 ASP A N 1
ATOM 574 C CA . ASP A 1 80 ? 9.312 -11.932 -18.477 1.00 84.81 80 ASP A CA 1
ATOM 575 C C . ASP A 1 80 ? 10.786 -12.180 -18.098 1.00 84.81 80 ASP A C 1
ATOM 577 O O . ASP A 1 80 ? 11.217 -11.764 -17.016 1.00 84.81 80 ASP A O 1
ATOM 581 N N . PRO A 1 81 ? 11.571 -12.866 -18.955 1.00 82.50 81 PRO A N 1
ATOM 582 C CA . PRO A 1 81 ? 12.968 -13.187 -18.678 1.00 82.50 81 PRO A CA 1
ATOM 583 C C . PRO A 1 81 ? 13.881 -11.954 -18.632 1.00 82.50 81 PRO A C 1
ATOM 585 O O . PRO A 1 81 ? 15.018 -12.077 -18.183 1.00 82.50 81 PRO A O 1
ATOM 588 N N . ALA A 1 82 ? 13.416 -10.786 -19.089 1.00 84.00 82 ALA A N 1
ATOM 589 C CA . ALA A 1 82 ? 14.141 -9.526 -18.960 1.00 84.00 82 ALA A CA 1
ATOM 590 C C . ALA A 1 82 ? 13.999 -8.893 -17.565 1.00 84.00 82 ALA A C 1
ATOM 592 O O . ALA A 1 82 ? 14.713 -7.941 -17.257 1.00 84.00 82 ALA A O 1
ATOM 593 N N . THR A 1 83 ? 13.106 -9.404 -16.713 1.00 81.56 83 THR A N 1
ATOM 594 C CA . THR A 1 83 ? 12.846 -8.802 -15.403 1.00 81.56 83 THR A CA 1
ATOM 595 C C . THR A 1 83 ? 13.964 -9.117 -14.414 1.00 81.56 83 THR A C 1
ATOM 597 O O . THR A 1 83 ? 14.158 -10.264 -14.012 1.00 81.56 83 THR A O 1
ATOM 600 N N . THR A 1 84 ? 14.678 -8.086 -13.971 1.00 80.19 84 THR A N 1
ATOM 601 C CA . THR A 1 84 ? 15.854 -8.192 -13.093 1.00 80.19 84 THR A CA 1
ATOM 602 C C . THR A 1 84 ? 15.568 -7.928 -11.611 1.00 80.19 84 THR A C 1
ATOM 604 O O . THR A 1 84 ? 16.462 -8.078 -10.780 1.00 80.19 84 THR A O 1
ATOM 607 N N . GLY A 1 85 ? 14.323 -7.603 -11.244 1.00 75.31 85 GLY A N 1
ATOM 608 C CA . GLY A 1 85 ? 13.931 -7.330 -9.852 1.00 75.31 85 GLY A CA 1
ATOM 609 C C . GLY A 1 85 ? 14.391 -5.973 -9.316 1.00 75.31 85 GLY A C 1
ATOM 610 O O . GLY A 1 85 ? 14.315 -5.735 -8.114 1.00 75.31 85 GLY A O 1
ATOM 611 N N . ASP A 1 86 ? 14.853 -5.096 -10.198 1.00 79.19 86 ASP A N 1
ATOM 612 C CA . ASP A 1 86 ? 15.208 -3.693 -9.969 1.00 79.19 86 ASP A CA 1
ATOM 613 C C . ASP A 1 86 ? 14.157 -2.723 -10.534 1.00 79.19 86 ASP A C 1
ATOM 615 O O . ASP A 1 86 ? 14.338 -1.507 -10.476 1.00 79.19 86 ASP A O 1
ATOM 619 N N . ASP A 1 87 ? 13.038 -3.255 -11.034 1.00 86.94 87 ASP A N 1
ATOM 620 C CA . ASP A 1 87 ? 11.884 -2.475 -11.467 1.00 86.94 87 ASP A CA 1
ATOM 621 C C . ASP A 1 87 ? 11.439 -1.485 -10.374 1.00 86.94 87 ASP A C 1
ATOM 623 O O . ASP A 1 87 ? 11.458 -1.784 -9.170 1.00 86.94 87 ASP A O 1
ATOM 627 N N . VAL A 1 88 ? 11.054 -0.281 -10.803 1.00 91.25 88 VAL A N 1
ATOM 628 C CA . VAL A 1 88 ? 10.747 0.835 -9.904 1.00 91.25 88 VAL A CA 1
ATOM 629 C C . VAL A 1 88 ? 9.516 0.547 -9.045 1.00 91.25 88 VAL A C 1
ATOM 631 O O . VAL A 1 88 ? 9.536 0.847 -7.851 1.00 91.25 88 VAL A O 1
ATOM 634 N N . VAL A 1 89 ? 8.487 -0.104 -9.601 1.00 92.25 89 VAL A N 1
ATOM 635 C CA . VAL A 1 89 ? 7.284 -0.498 -8.852 1.00 92.25 89 VAL A CA 1
ATOM 636 C C . VAL A 1 89 ? 7.660 -1.526 -7.795 1.00 92.25 89 VAL A C 1
ATOM 638 O O . VAL A 1 89 ? 7.272 -1.388 -6.634 1.00 92.25 89 VAL A O 1
ATOM 641 N N . PHE A 1 90 ? 8.451 -2.534 -8.164 1.00 91.50 90 PHE A N 1
ATOM 642 C CA . PHE A 1 90 ? 8.887 -3.566 -7.226 1.00 91.50 90 PHE A CA 1
ATOM 643 C C . PHE A 1 90 ? 9.763 -3.001 -6.096 1.00 91.50 90 PHE A C 1
ATOM 645 O O . PHE A 1 90 ? 9.544 -3.308 -4.920 1.00 91.50 90 PHE A O 1
ATOM 652 N N . SER A 1 91 ? 10.726 -2.140 -6.426 1.00 93.12 91 SER A N 1
ATOM 653 C CA . SER A 1 91 ? 11.638 -1.514 -5.459 1.00 93.12 91 SER A CA 1
ATOM 654 C C . SER A 1 91 ? 10.908 -0.562 -4.505 1.00 93.12 91 SER A C 1
ATOM 656 O O . SER A 1 91 ? 11.121 -0.614 -3.286 1.00 93.12 91 SER A O 1
ATOM 658 N N . ALA A 1 92 ? 10.007 0.269 -5.037 1.00 95.31 92 ALA A N 1
ATOM 659 C CA . ALA A 1 92 ? 9.160 1.147 -4.236 1.00 95.31 92 ALA A CA 1
ATOM 660 C C . ALA A 1 92 ? 8.234 0.325 -3.337 1.00 95.31 92 ALA A C 1
ATOM 662 O O . ALA A 1 92 ? 8.218 0.519 -2.127 1.00 95.31 92 ALA A O 1
ATOM 663 N N . GLY A 1 93 ? 7.577 -0.688 -3.898 1.00 94.94 93 GLY A N 1
ATOM 664 C CA . GLY A 1 93 ? 6.717 -1.614 -3.178 1.00 94.94 93 GLY A CA 1
ATOM 665 C C . GLY A 1 93 ? 7.383 -2.320 -2.000 1.00 94.94 93 GLY A C 1
ATOM 666 O O . GLY A 1 93 ? 6.827 -2.366 -0.903 1.00 94.94 93 GLY A O 1
ATOM 667 N N . ARG A 1 94 ? 8.609 -2.821 -2.193 1.00 94.25 94 ARG A N 1
ATOM 668 C CA . ARG A 1 94 ? 9.418 -3.407 -1.111 1.00 94.25 94 ARG A CA 1
ATOM 669 C C . ARG A 1 94 ? 9.687 -2.409 0.011 1.00 94.25 94 ARG A C 1
ATOM 671 O O . ARG A 1 94 ? 9.601 -2.770 1.183 1.00 94.25 94 ARG A O 1
ATOM 678 N N . THR A 1 95 ? 10.018 -1.171 -0.347 1.00 95.94 95 THR A N 1
ATOM 679 C CA . THR A 1 95 ? 10.217 -0.092 0.629 1.00 95.94 95 THR A CA 1
ATOM 680 C C . THR A 1 95 ? 8.917 0.194 1.377 1.00 95.94 95 THR A C 1
ATOM 682 O O . THR A 1 95 ? 8.913 0.198 2.606 1.00 95.94 95 THR A O 1
ATOM 685 N N . SER A 1 96 ? 7.809 0.356 0.652 1.00 96.38 96 SER A N 1
ATOM 686 C CA . SER A 1 96 ? 6.486 0.641 1.205 1.00 96.38 96 SER A CA 1
ATOM 687 C C . SER A 1 96 ? 6.032 -0.427 2.196 1.00 96.38 96 SER A C 1
ATOM 689 O O . SER A 1 96 ? 5.711 -0.086 3.330 1.00 96.38 96 SER A O 1
ATOM 691 N N . ILE A 1 97 ? 6.062 -1.718 1.838 1.00 94.31 97 ILE A N 1
ATOM 692 C CA . ILE A 1 97 ? 5.630 -2.781 2.764 1.00 94.31 97 ILE A CA 1
ATOM 693 C C . ILE A 1 97 ? 6.542 -2.886 3.992 1.00 94.31 97 ILE A C 1
ATOM 695 O O . ILE A 1 97 ? 6.063 -3.146 5.093 1.00 94.31 97 ILE A O 1
ATOM 699 N N . GLY A 1 98 ? 7.842 -2.611 3.836 1.00 93.50 98 GLY A N 1
ATOM 700 C CA . GLY A 1 98 ? 8.783 -2.551 4.954 1.00 93.50 98 GLY A CA 1
ATOM 701 C C . GLY A 1 98 ? 8.469 -1.436 5.958 1.00 93.50 98 GLY A C 1
ATOM 702 O O . GLY A 1 98 ? 8.677 -1.628 7.155 1.00 93.50 98 GLY A O 1
ATOM 703 N N . ARG A 1 99 ? 7.948 -0.294 5.494 1.00 94.00 99 ARG A N 1
ATOM 704 C CA . ARG A 1 99 ? 7.505 0.814 6.357 1.00 94.00 99 ARG A CA 1
ATOM 705 C C . ARG A 1 99 ? 6.124 0.559 6.959 1.00 94.00 99 ARG A C 1
ATOM 707 O O . ARG A 1 99 ? 5.950 0.705 8.163 1.00 94.00 99 ARG A O 1
ATOM 714 N N . LEU A 1 100 ? 5.182 0.050 6.163 1.00 91.50 100 LEU A N 1
ATOM 715 C CA . LEU A 1 100 ? 3.857 -0.376 6.636 1.00 91.50 100 LEU A CA 1
ATOM 716 C C . LEU A 1 100 ? 3.956 -1.412 7.770 1.00 91.50 100 LEU A C 1
ATOM 718 O O . LEU A 1 100 ? 3.202 -1.352 8.738 1.00 91.50 100 LEU A O 1
ATOM 722 N N . ALA A 1 101 ? 4.909 -2.346 7.682 1.00 83.75 101 ALA A N 1
ATOM 723 C CA . ALA A 1 101 ? 5.128 -3.367 8.705 1.00 83.75 101 ALA A CA 1
ATOM 724 C C . ALA A 1 101 ? 5.680 -2.809 10.031 1.00 83.75 101 ALA A C 1
ATOM 726 O O . ALA A 1 101 ? 5.435 -3.402 11.081 1.00 83.75 101 ALA A O 1
ATOM 727 N N . GLN A 1 102 ? 6.397 -1.678 10.011 1.00 78.62 102 GLN A N 1
ATOM 728 C CA . GLN A 1 102 ? 6.912 -1.027 11.227 1.00 78.62 102 GLN A CA 1
ATOM 729 C C . GLN A 1 102 ? 5.810 -0.322 12.026 1.00 78.62 102 GLN A C 1
ATOM 731 O O . GLN A 1 102 ? 5.930 -0.189 13.239 1.00 78.62 102 GLN A O 1
ATOM 736 N N . ALA A 1 103 ? 4.713 0.048 11.366 1.00 65.12 103 ALA A N 1
ATOM 737 C CA . ALA A 1 103 ? 3.495 0.552 11.996 1.00 65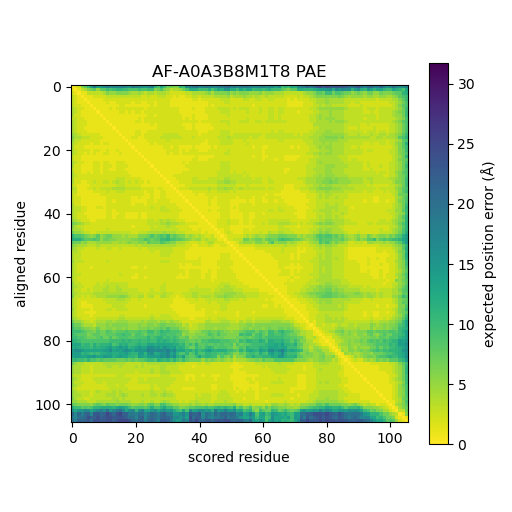.12 103 ALA A CA 1
ATOM 738 C C . ALA A 1 103 ? 2.556 -0.571 12.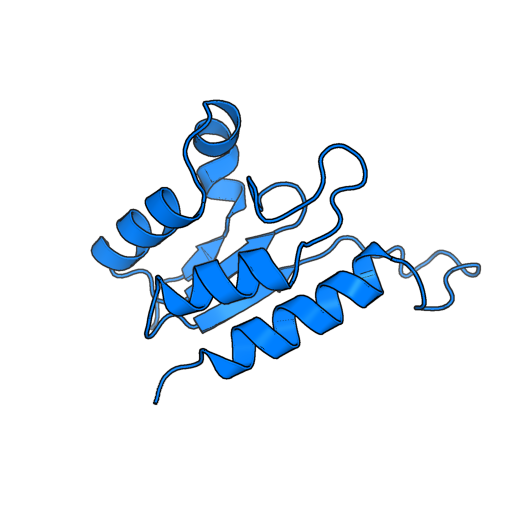501 1.00 65.12 103 ALA A C 1
ATOM 740 O O . ALA A 1 103 ? 1.416 -0.302 12.8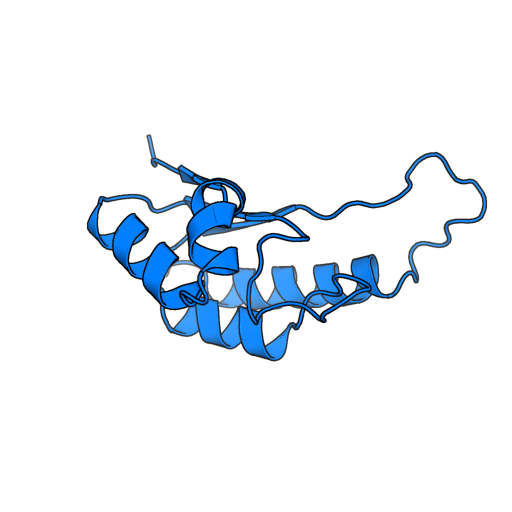87 1.00 65.12 103 ALA A O 1
ATOM 741 N N . GLY A 1 104 ? 3.008 -1.835 12.467 1.00 55.97 104 GLY A N 1
ATOM 742 C CA . GLY A 1 104 ? 2.261 -3.001 12.946 1.00 55.97 104 GLY A CA 1
ATOM 743 C C . GLY A 1 104 ? 1.865 -2.900 14.429 1.00 55.97 104 GLY A C 1
ATOM 744 O O . GLY A 1 104 ? 2.405 -2.072 15.162 1.00 55.97 104 GLY A O 1
ATOM 745 N N . PRO A 1 105 ? 0.890 -3.710 14.888 1.00 47.22 105 PRO A N 1
ATOM 746 C CA . PRO A 1 105 ? 0.314 -3.560 16.221 1.00 47.22 105 PRO A CA 1
ATOM 747 C C . PRO A 1 105 ? 1.379 -3.755 17.318 1.00 47.22 105 PRO A C 1
ATOM 749 O O . PRO A 1 105 ? 2.366 -4.450 17.066 1.00 47.22 105 PRO A O 1
ATOM 752 N N . PRO A 1 106 ? 1.177 -3.177 18.519 1.00 46.03 106 PRO A N 1
ATOM 753 C CA . PRO A 1 106 ? 2.028 -3.464 19.672 1.00 46.03 106 PRO A CA 1
ATOM 754 C C . PRO A 1 106 ? 2.068 -4.959 20.014 1.00 46.03 106 PRO A C 1
ATOM 756 O O . PRO A 1 106 ? 1.071 -5.673 19.732 1.00 46.03 106 PRO A O 1
#

Nearest PDB structures (foldseek):
  6x61-assembly5_I  TM=4.763E-01  e=6.506E+00  Thermosynechococcus vestitus BP-1
  5wz4-assembly1_B  TM=2.887E-01  e=6.506E+00  Mycobacterium tuberculosis H37Rv
  3zd7-assembly1_A  TM=3.134E-01  e=8.405E+00  Homo sapiens

Mean predicted aligned error: 4.02 Å

Sequence (106 aa):
MRAGIVSNCFKSQLDAGESLASLIGRATACGFSVIELRQGCLGDGESSGELVPDPDRLESLAESCPGVCWDLALGYPCFDPATTGDDVVFSAGRTSIGRLAQAGPP

Solvent-accessible surface area (backbone atoms only — not comparable to full-atom values): 6018 Å² total; per-residue (Å²): 135,82,44,64,50,50,32,61,80,43,41,72,46,40,76,71,67,46,54,50,62,60,54,50,53,53,40,43,76,73,61,35,40,32,41,36,39,28,67,87,30,42,52,83,28,27,46,86,86,84,42,31,45,35,42,71,52,41,32,54,45,30,69,76,44,72,61,37,42,74,46,77,49,72,92,70,71,87,84,47,88,83,64,80,79,72,48,65,46,58,49,29,40,56,52,25,50,58,43,35,57,72,44,39,59,133

Secondary structure (DSSP, 8-state):
---EEEGGGGHHHHHTT--HHHHHHHHHHTT--EEEEETT--GGGB-TTT--B-HHHHHHHHHHSTTPEEEEE----TT-TT--S--HHHHHHHHHHHHHHHT---

pLDDT: mean 91.17, std 9.71, range [46.03, 98.12]

Foldseek 3Di:
DAAEDELVVCLVVLVVVDASLVVVVVVVVVRHQEYEYEQVRNRVQADPPVSAGNQVVLLVSLVSPANHHYHYHYDDDPPPPPDPQPDRNSVSRVSNVVSSVVSHYD

Radius of gyration: 13.77 Å; Cα contacts (8 Å, |Δi|>4): 162; chains: 1; bounding box: 33×27×39 Å